Protein 3M1X (pdb70)

Solvent-accessible surface area: 6527 Å² total

Foldseek 3Di:
DDKDAFAFLFAAGPPDDDGQWIDDPFIWGDWGWQAGNVVRDHQDDDPLRGLLSRLVNVQRRQVSVVHGLLQWAEKEKEFQDPVCVVSSVVSVCVSSPPRDHHYHYDYDPADPPRTGMIMITDGGD

Sequence (125 aa):
SKLTVVASPLAPEEAVVGAYSQAIICNGVYCSGQIGLDRKTGDFAGKTIEEQSKQVMTNLLKYVLEEAGSSMDKVVVKTTCLLADIKKDFGVFNNGIYAEEAFGNHKPARACFAAAALPKGALVEVECIIATL

Secondary structure (DSSP, 8-state):
--EEEE--SSSPP--SS--SEEEE---EEEEEESEETTTTEES-SSHHHHHHHHHHHHHHHHHHTT--GGGEEEEEEEES-GGGHHHHHHHHHHHHTT---EEEEEE-S--GGG-SEEEEEEE--

Nearest PDB structures (foldseek):
  3mqw-assembly2_F  TM=9.996E-01  e=4.657E-27  Entamoeba histolytica
  3mqw-assembly1_B  TM=1.001E+00  e=2.055E-26  Entamoeba histolytica
  3m4s-assembly2_D  TM=1.003E+00  e=1.335E-25  Entamoeba histolytica HM-1:IMSS
  7kgc-assembly2_A  TM=9.684E-01  e=1.004E-17  Trichomonas vaginalis
  2dyy-assembly3_G  TM=9.664E-01  e=5.857E-16  Pyrococcus horikoshii

Organism: Entamoeba histolytica (strain ATCC 30459 / HM-1:IMSS / ABRM) (NCBI:txid294381)

InterPro domains:
  IPR006056 RidA family [TIGR00004] (5-126)
  IPR006175 YjgF/YER057c/UK114 family [PF01042] (12-126)
  IPR006175 YjgF/YER057c/UK114 family [PTHR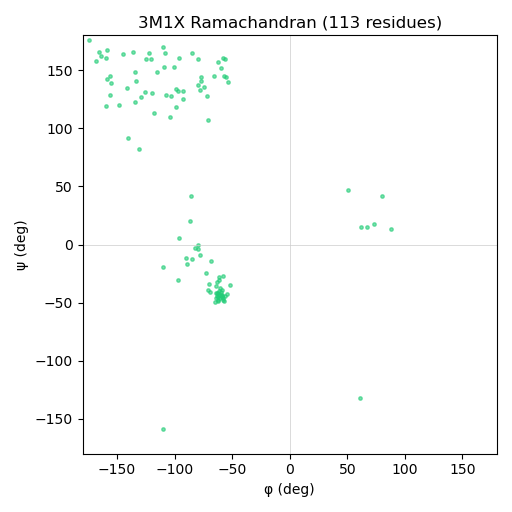11803] (6-126)
  IPR035959 RutC-like superfamily [G3DSA:3.30.1330.40] (2-126)
  IPR035959 RutC-like superfamily [SSF55298] (5-127)

Radius of gyration: 13.51 Å; Cα contacts (8 Å, |Δi|>4): 275; chains: 1; bounding box: 24×30×36 Å

Structure (mmCIF, N/CA/C/O backbone):
data_3M1X
#
_entry.id   3M1X
#
_cell.length_a   78.546
_cell.length_b   78.546
_cell.length_c   89.180
_cell.angle_alpha   90.00
_cell.angle_beta   90.00
_cell.angle_gamma   120.00
#
_symmetry.space_group_name_H-M   'H 3 2'
#
loop_
_entity.id
_entity.type
_entity.pdbx_description
1 polymer 'putative Endoribonuclease L-PSP'
2 non-polymer 'CITRATE ANION'
3 non-polymer 'CHLORIDE ION'
4 water water
#
loop_
_atom_site.group_PDB
_atom_site.id
_atom_site.type_symbol
_atom_site.label_atom_id
_atom_site.label_alt_id
_atom_site.label_comp_id
_atom_site.label_asym_id
_atom_site.label_entity_id
_atom_site.label_seq_id
_atom_site.pdbx_PDB_ins_code
_atom_site.Cartn_x
_atom_site.Cartn_y
_atom_site.Cartn_z
_atom_site.occupancy
_atom_site.B_iso_or_equiv
_atom_site.auth_seq_id
_atom_site.auth_comp_id
_atom_site.auth_asym_id
_atom_site.auth_atom_id
_atom_site.pdbx_PDB_model_num
ATOM 1 N N . SER A 1 23 ? 2.295 9.945 4.920 1.00 35.24 2 SER A N 1
ATOM 2 C CA . SER A 1 23 ? 1.955 9.577 6.338 1.00 31.95 2 SER A CA 1
ATOM 3 C C . SER A 1 23 ? 1.623 10.763 7.196 1.00 28.46 2 SER A C 1
ATOM 4 O O . SER A 1 23 ? 2.223 11.015 8.208 1.00 29.78 2 SER A O 1
ATOM 7 N N . LYS A 1 24 ? 0.645 11.497 6.742 1.00 23.74 3 LYS A N 1
ATOM 8 C CA . LYS A 1 24 ? 0.139 12.605 7.378 1.00 20.86 3 LYS A CA 1
ATOM 9 C C . LYS A 1 24 ? -0.523 12.140 8.690 1.00 15.38 3 LYS A C 1
ATOM 10 O O . LYS A 1 24 ? -1.149 11.069 8.769 1.00 17.33 3 LYS A O 1
ATOM 12 N N . LEU A 1 25 ? -0.411 12.975 9.674 1.00 11.79 4 LEU A N 1
ATOM 13 C CA . LEU A 1 25 ? -1.127 12.883 10.904 1.00 10.60 4 LEU A CA 1
ATOM 14 C C . LEU A 1 25 ? -2.287 13.793 10.880 1.00 11.06 4 LEU A C 1
ATOM 15 O O . LEU A 1 25 ? -2.140 14.951 10.468 1.00 15.71 4 LEU A O 1
ATOM 20 N N . THR A 1 26 ? -3.449 13.329 11.292 1.00 8.60 5 THR A N 1
ATOM 21 C CA . THR A 1 26 ? -4.624 14.202 11.418 1.00 8.95 5 THR A CA 1
ATOM 22 C C . THR A 1 26 ? -5.083 14.174 12.891 1.00 6.93 5 THR A C 1
ATOM 23 O O . THR A 1 26 ? -5.311 13.098 13.463 1.00 7.88 5 THR A O 1
ATOM 27 N N . VAL A 1 27 ? -5.274 15.335 13.435 1.00 6.75 6 VAL A N 1
ATOM 28 C CA . VAL A 1 27 ? -5.807 15.485 14.779 1.00 7.02 6 VAL A CA 1
ATOM 29 C C . VAL A 1 27 ? -7.290 15.285 14.772 1.00 7.49 6 VAL A C 1
ATOM 30 O O . VAL A 1 27 ? -8.017 15.896 13.944 1.00 8.40 6 VAL A O 1
ATOM 34 N N . VAL A 1 28 ? -7.818 14.498 15.691 1.00 6.02 7 VAL A N 1
ATOM 35 C CA . VAL A 1 28 ? -9.246 14.267 15.899 1.00 6.08 7 VAL A CA 1
ATOM 36 C C . VAL A 1 28 ? -9.648 15.082 17.106 1.00 6.33 7 VAL A C 1
ATOM 37 O O . VAL A 1 28 ? -9.060 14.959 18.172 1.00 6.80 7 VAL A O 1
ATOM 41 N N . ALA A 1 29 ? -10.708 15.916 16.957 1.00 6.99 8 ALA A N 1
ATOM 42 C CA . ALA A 1 29 ? -11.203 16.734 18.060 1.00 7.85 8 ALA A CA 1
ATOM 43 C C . ALA A 1 29 ? -12.731 16.721 17.968 1.00 8.64 8 ALA A C 1
ATOM 44 O O . ALA A 1 29 ? -13.337 17.569 17.294 1.00 13.01 8 ALA A O 1
ATOM 46 N N . SER A 1 30 ? -13.394 15.823 18.611 1.00 7.50 9 SER A N 1
ATOM 47 C CA . SER A 1 30 ? -14.830 15.831 18.711 1.00 7.51 9 SER A CA 1
ATOM 48 C C . SER A 1 30 ? -15.307 16.855 19.723 1.00 7.24 9 SER A C 1
ATOM 49 O O . SER A 1 30 ? -14.831 16.905 20.855 1.00 8.63 9 SER A O 1
ATOM 52 N N . PRO A 1 31 ? -16.410 17.563 19.414 1.00 7.62 10 PRO A N 1
ATOM 53 C CA . PRO A 1 31 ? -16.973 18.511 20.374 1.00 8.51 10 PRO A CA 1
ATOM 54 C C . PRO A 1 31 ? -17.788 17.817 21.407 1.00 8.08 10 PRO A C 1
ATOM 55 O O . PRO A 1 31 ? -18.301 18.449 22.352 1.00 9.19 10 PRO A O 1
ATOM 59 N N . LEU A 1 32 ? -17.967 16.507 21.288 1.00 7.02 11 LEU A N 1
ATOM 60 C CA . LEU A 1 32 ? -18.805 15.706 22.175 1.00 7.29 11 LEU A CA 1
ATOM 61 C C . LEU A 1 32 ? -17.999 15.018 23.281 1.00 6.38 11 LEU A C 1
ATOM 62 O O . LEU A 1 32 ? -18.498 14.743 24.354 1.00 8.27 11 L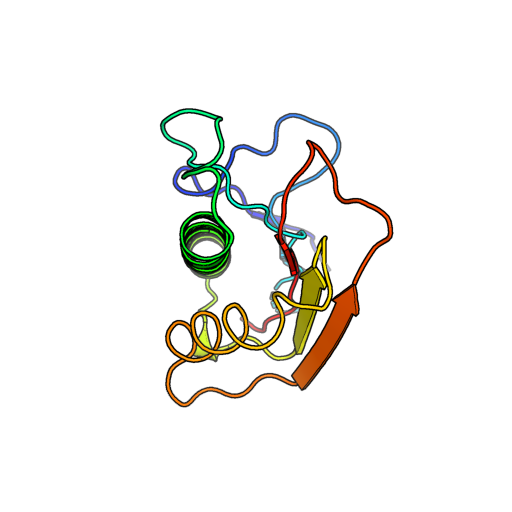EU A O 1
ATOM 67 N N . ALA A 1 33 ? -16.746 14.686 22.988 1.00 7.43 12 ALA A N 1
ATOM 68 C CA . ALA A 1 33 ? -15.809 14.026 23.892 1.00 7.01 12 ALA A CA 1
ATOM 69 C C . ALA A 1 33 ? -15.160 15.101 24.724 1.00 6.93 12 ALA A C 1
ATOM 70 O O . ALA A 1 33 ? -15.179 16.281 24.380 1.00 8.71 12 ALA A O 1
ATOM 72 N N . PRO A 1 34 ? -14.501 14.744 25.815 1.00 7.70 13 PRO A N 1
ATOM 73 C CA . PRO A 1 34 ? -13.808 15.715 26.647 1.00 8.89 13 PRO A CA 1
ATOM 74 C C . PRO A 1 34 ? -12.827 16.513 25.848 1.00 8.71 13 PRO A C 1
ATOM 75 O O . PRO A 1 34 ? -12.122 16.026 24.930 1.00 8.85 13 PRO A O 1
ATOM 79 N N . GLU A 1 35 ? -12.679 17.798 26.180 1.00 10.77 14 GLU A N 1
ATOM 80 C CA A GLU A 1 35 ? -11.803 18.645 25.335 0.50 11.44 14 GLU A CA 1
ATOM 81 C CA B GLU A 1 35 ? -11.801 18.694 25.509 0.50 10.16 14 GLU A CA 1
ATOM 82 C C . GLU A 1 35 ? -10.363 18.269 25.616 1.00 10.43 14 GLU A C 1
ATOM 83 O O . GLU A 1 35 ? -9.990 17.847 26.699 1.00 16.19 14 GLU A O 1
ATOM 94 N N . ALA A 1 36 ? -9.572 18.420 24.604 1.00 10.67 15 ALA A N 1
ATOM 95 C CA . ALA A 1 36 ? -8.132 18.116 24.726 1.00 12.24 15 ALA A CA 1
ATOM 96 C C . ALA A 1 36 ? -7.487 19.438 24.798 1.00 15.72 15 ALA A C 1
ATOM 97 O O . ALA A 1 36 ? -7.268 20.083 23.756 1.00 20.99 15 ALA A O 1
ATOM 99 N N A VAL A 1 37 ? -7.185 20.098 25.872 0.50 17.40 16 VAL A N 1
ATOM 100 N N B VAL A 1 37 ? -7.336 19.727 26.113 0.50 17.55 16 VAL A N 1
ATOM 101 C CA A VAL A 1 37 ? -6.668 21.541 25.731 0.50 17.09 16 VAL A CA 1
ATOM 102 C CA B VAL A 1 37 ? -6.718 20.965 26.679 0.50 18.16 16 VAL A CA 1
ATOM 103 C C A VAL A 1 37 ? -5.187 21.685 26.149 0.50 15.29 16 VAL A C 1
ATOM 104 C C B VAL A 1 37 ? -5.437 20.563 27.294 0.50 18.17 16 VAL A C 1
ATOM 105 O O A VAL A 1 37 ? -4.602 22.808 26.128 0.50 17.20 16 VAL A O 1
ATOM 106 O O B VAL A 1 37 ? -5.322 19.933 28.360 0.50 23.16 16 VAL A O 1
ATOM 113 N N . GLY A 1 38 ? -4.521 20.582 26.434 1.00 16.31 17 GLY A N 1
ATOM 114 C CA . GLY A 1 38 ? -3.233 20.461 26.976 1.00 15.63 17 GLY A CA 1
ATOM 115 C C . GLY A 1 38 ? -2.371 19.728 25.924 1.00 11.97 17 GLY A C 1
ATOM 116 O O . GLY A 1 38 ? -2.382 20.082 24.757 1.00 15.42 17 GLY A O 1
ATOM 117 N N . ALA A 1 39 ? -1.461 18.884 26.365 1.00 11.38 18 ALA A N 1
ATOM 118 C CA . ALA A 1 39 ? -0.365 18.403 25.564 1.00 9.76 18 ALA A CA 1
ATOM 119 C C . ALA A 1 39 ? -0.708 17.172 24.716 1.00 9.09 18 ALA A C 1
ATOM 120 O O . ALA A 1 39 ? 0.169 16.482 24.320 1.00 11.04 18 ALA A O 1
ATOM 122 N N . TYR A 1 40 ? -1.958 16.925 24.466 1.00 9.72 19 TYR A N 1
ATOM 123 C CA . TYR A 1 40 ? -2.391 15.723 23.757 1.00 8.17 19 TYR A CA 1
ATOM 124 C C . TYR A 1 40 ? -3.577 16.042 22.896 1.00 7.33 19 TYR A C 1
ATOM 125 O O . TYR A 1 40 ? -4.247 17.063 23.029 1.00 8.58 19 TYR A O 1
ATOM 134 N N . SER A 1 41 ? -3.859 15.136 21.958 1.00 5.85 20 SER A N 1
ATOM 135 C CA . SER A 1 41 ? -5.042 15.118 21.154 1.00 5.74 20 SER A CA 1
ATOM 136 C C . SER A 1 41 ? -5.954 13.985 21.523 1.00 5.96 20 SER A C 1
ATOM 137 O O . SER A 1 41 ? -5.457 12.962 21.995 1.00 7.12 20 SER A O 1
ATOM 140 N N . GLN A 1 42 ? -7.247 14.114 21.304 1.00 5.79 21 GLN A N 1
ATOM 141 C CA . GLN A 1 42 ? -8.162 12.994 21.576 1.00 5.50 21 GLN A CA 1
ATOM 142 C C . GLN A 1 42 ? -7.744 11.747 20.851 1.00 5.16 21 GLN A C 1
ATOM 143 O O . GLN A 1 42 ? -7.835 10.638 21.379 1.00 5.84 21 GLN A O 1
ATOM 149 N N . ALA A 1 43 ? -7.359 11.893 19.603 1.00 4.95 22 ALA A N 1
ATOM 150 C CA . ALA A 1 43 ? -6.851 10.805 18.766 1.00 4.95 22 ALA A CA 1
ATOM 151 C C . ALA A 1 43 ? -6.055 11.372 17.624 1.00 4.73 22 ALA A C 1
ATOM 152 O O . ALA A 1 43 ? -6.191 12.573 17.303 1.00 5.58 22 ALA A O 1
ATOM 154 N N . ILE A 1 44 ? -5.220 10.545 17.026 1.00 4.75 23 ILE A N 1
ATOM 155 C CA . ILE A 1 44 ? -4.465 10.859 15.855 1.00 4.88 23 ILE A CA 1
ATOM 156 C C . ILE A 1 44 ? -4.751 9.802 14.817 1.00 5.28 23 ILE A C 1
ATOM 157 O O . ILE A 1 44 ? -4.692 8.606 15.108 1.00 5.86 23 ILE A O 1
ATOM 162 N N . ILE A 1 45 ? -5.058 10.224 13.586 1.00 5.94 24 ILE A N 1
ATOM 163 C CA . ILE A 1 45 ? -5.178 9.335 12.426 1.00 6.23 24 ILE A CA 1
ATOM 164 C C . ILE A 1 45 ? -3.830 9.293 11.720 1.00 6.25 24 ILE A C 1
ATOM 165 O O . ILE A 1 45 ? -3.259 10.330 11.405 1.00 6.99 24 ILE A O 1
ATOM 170 N N . CYS A 1 46 ? -3.379 8.082 11.411 1.00 6.42 25 CYS A N 1
ATOM 171 C CA . CYS A 1 46 ? -2.143 7.914 10.643 1.00 7.48 25 CYS A CA 1
ATOM 172 C C . CYS A 1 46 ? -2.152 6.592 9.943 1.00 6.72 25 CYS A C 1
ATOM 173 O O . CYS A 1 46 ? -2.428 5.569 10.546 1.00 7.48 25 CYS A O 1
ATOM 176 N N . ASN A 1 47 ? -1.889 6.613 8.625 1.00 8.21 26 ASN A N 1
ATOM 177 C CA . ASN A 1 47 ? -1.751 5.425 7.819 1.00 9.08 26 ASN A CA 1
ATOM 178 C C . ASN A 1 47 ? -2.910 4.460 7.992 1.00 9.37 26 ASN A C 1
ATOM 179 O O . ASN A 1 47 ? -2.749 3.262 8.191 1.00 11.96 26 ASN A O 1
ATOM 184 N N . GLY A 1 48 ? -4.114 5.003 7.929 1.00 9.34 27 GLY A N 1
ATOM 185 C CA . GLY A 1 48 ? -5.304 4.199 7.966 1.00 9.80 27 GLY A CA 1
ATOM 186 C C . GLY A 1 48 ? -5.757 3.734 9.293 1.00 7.85 27 GLY A C 1
ATOM 187 O O . GLY A 1 48 ? -6.685 2.927 9.383 1.00 9.18 27 GLY A O 1
ATOM 197 N N . VAL A 1 50 ? -6.421 4.721 13.625 1.00 5.69 29 VAL A N 1
ATOM 198 C CA . VAL A 1 50 ? -6.810 5.790 14.586 1.00 5.55 29 VAL A CA 1
ATOM 199 C C . VAL A 1 50 ? -6.274 5.366 15.948 1.00 5.33 29 VAL A C 1
ATOM 200 O O . VAL A 1 50 ? -6.646 4.310 16.465 1.00 5.68 29 VAL A O 1
ATOM 204 N N . TYR A 1 51 ? -5.411 6.186 16.502 1.00 4.55 30 TYR A N 1
ATOM 205 C CA . TYR A 1 51 ? -4.814 5.960 17.803 1.00 4.60 30 TYR A CA 1
ATOM 206 C C . TYR A 1 51 ? -5.490 6.865 18.782 1.00 4.82 30 TYR A C 1
ATOM 207 O O . TYR A 1 51 ? -5.367 8.092 18.727 1.00 5.23 30 TYR A O 1
ATOM 216 N N . CYS A 1 52 ? -6.285 6.304 19.677 1.00 5.12 31 CYS A N 1
ATOM 217 C CA . CYS A 1 52 ? -7.091 7.042 20.642 1.00 5.68 31 CYS A CA 1
ATOM 218 C C . CYS A 1 52 ? -6.442 7.162 21.989 1.00 5.28 31 CYS A C 1
ATOM 219 O O . CYS A 1 52 ? -5.919 6.149 22.529 1.00 6.78 31 CYS A O 1
ATOM 222 N N . SER A 1 53 ? -6.422 8.359 22.529 1.00 4.74 32 SER A N 1
ATOM 223 C CA . SER A 1 53 ? -6.007 8.621 23.902 1.00 4.95 32 SER A CA 1
ATOM 224 C C . SER A 1 53 ? -6.835 7.790 24.874 1.00 5.11 32 SER A C 1
ATOM 225 O O . SER A 1 53 ? -7.947 7.367 24.609 1.00 5.92 32 SER A O 1
ATOM 228 N N . GLY A 1 54 ? -6.283 7.622 26.089 1.00 5.52 33 GLY A N 1
ATOM 229 C CA . GLY A 1 54 ? -6.986 6.981 27.172 1.00 5.92 33 GLY A CA 1
ATOM 230 C C . GLY A 1 54 ? -8.082 7.870 27.670 1.00 6.63 33 GLY A C 1
ATOM 231 O O . GLY A 1 54 ? -7.819 8.831 28.418 1.00 8.80 33 GLY A O 1
ATOM 232 N N . GLN A 1 55 ? -9.302 7.554 27.380 1.00 6.37 34 GLN A N 1
ATOM 233 C CA . GLN A 1 55 ? -10.477 8.309 27.859 1.00 6.81 34 GLN A CA 1
ATOM 234 C C . GLN A 1 55 ? -10.706 8.009 29.323 1.00 7.14 34 GLN A C 1
ATOM 235 O O . GLN A 1 55 ? -10.669 6.879 29.748 1.00 7.60 34 GLN A O 1
ATOM 241 N N . ILE A 1 56 ? -10.971 9.107 30.058 1.00 7.52 35 ILE A N 1
ATOM 242 C CA . ILE A 1 56 ? -11.517 9.015 31.402 1.00 8.23 35 ILE A CA 1
ATOM 243 C C . ILE A 1 56 ? -12.937 9.521 31.369 1.00 7.73 35 ILE A C 1
ATOM 244 O O . ILE A 1 56 ? -13.398 10.064 30.381 1.00 8.52 35 ILE A O 1
ATOM 249 N N . GLY A 1 57 ? -13.660 9.317 32.454 1.00 8.32 36 GLY A N 1
ATOM 250 C CA . GLY A 1 57 ? -15.119 9.472 32.438 1.00 8.90 36 GLY A CA 1
ATOM 251 C C . GLY A 1 57 ? -15.628 10.852 32.665 1.00 8.91 36 GLY A C 1
ATOM 252 O O . GLY A 1 57 ? -16.610 11.016 33.407 1.00 9.98 36 GLY A O 1
ATOM 253 N N . LEU A 1 58 ? -14.986 11.829 32.056 1.00 8.84 37 LEU A N 1
ATOM 254 C CA . LEU A 1 58 ? -15.427 13.223 32.038 1.00 8.95 37 LEU A CA 1
ATOM 255 C C . LEU A 1 58 ? -16.554 13.382 31.055 1.00 9.09 37 LEU A C 1
ATOM 256 O O . LEU A 1 58 ? -16.578 12.795 29.996 1.00 8.72 37 LEU A O 1
ATOM 261 N N . ASP A 1 59 ? -17.513 14.258 31.415 1.00 10.20 38 ASP A N 1
ATOM 262 C CA . ASP A 1 59 ? -18.583 14.700 30.552 1.00 9.50 38 ASP A CA 1
ATOM 263 C C . ASP A 1 59 ? -18.167 16.020 30.005 1.00 10.33 38 ASP A C 1
ATOM 264 O O . ASP A 1 59 ? -18.026 17.033 30.745 1.00 11.11 38 ASP A O 1
ATOM 269 N N . ARG A 1 60 ? -18.011 16.144 28.706 1.00 9.55 39 ARG A N 1
ATOM 270 C CA . ARG A 1 60 ? -17.658 17.413 28.040 1.00 9.96 39 ARG A CA 1
ATOM 271 C C . ARG A 1 60 ? -18.581 18.543 28.460 1.00 11.45 39 ARG A C 1
ATOM 272 O O . ARG A 1 60 ? -18.123 19.703 28.562 1.00 12.52 39 ARG A O 1
ATOM 280 N N . LYS A 1 61 ? -19.847 18.258 28.699 1.00 11.58 40 LYS A N 1
ATOM 281 C CA . LYS A 1 61 ? -20.755 19.374 29.075 1.00 12.85 40 LYS A CA 1
ATOM 282 C C . LYS A 1 61 ? -20.369 20.037 30.366 1.00 13.81 40 LYS A C 1
ATOM 283 O O . LYS A 1 61 ? -20.659 21.239 30.523 1.00 17.01 40 LYS A O 1
ATOM 289 N N . THR A 1 62 ? -19.792 19.313 31.332 1.00 13.78 41 THR A N 1
ATOM 290 C CA . THR A 1 62 ? -19.472 19.841 32.665 1.00 14.30 41 THR A CA 1
ATOM 291 C C . THR A 1 62 ? -18.006 20.008 32.936 1.00 15.02 41 THR A C 1
ATOM 292 O O . THR A 1 62 ? -17.618 20.724 33.871 1.00 16.85 41 THR A O 1
ATOM 296 N N . GLY A 1 63 ? -17.170 19.325 32.163 1.00 14.43 42 GLY A N 1
ATOM 297 C CA . GLY A 1 63 ? -15.783 19.157 32.516 1.00 13.56 42 GLY A CA 1
ATOM 298 C C . GLY A 1 63 ? -15.475 18.414 33.793 1.00 14.50 42 GLY A C 1
ATOM 299 O O . GLY A 1 63 ? -14.268 18.349 34.185 1.00 16.30 42 GLY A O 1
ATOM 300 N N . ASP A 1 64 ? -16.482 17.714 34.302 1.00 14.25 43 ASP A N 1
ATOM 301 C CA . ASP A 1 64 ? -16.364 16.959 35.533 1.00 14.72 43 ASP A CA 1
ATOM 302 C C . ASP A 1 64 ? -16.702 15.473 35.243 1.00 12.00 43 ASP A C 1
ATOM 303 O O . ASP A 1 64 ? -17.267 15.157 34.193 1.00 12.20 43 ASP A O 1
ATOM 308 N N . PHE A 1 65 ? -16.359 14.597 36.151 1.00 12.87 44 PHE A N 1
ATOM 309 C CA . PHE A 1 65 ? -16.747 13.216 36.018 1.00 12.03 44 PHE A CA 1
ATOM 310 C C . PHE A 1 65 ? -18.231 13.070 35.894 1.00 12.00 44 PH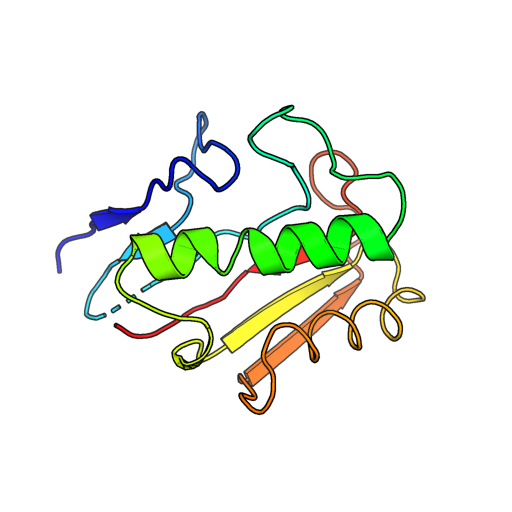E A C 1
ATOM 311 O O . PHE A 1 65 ? -18.985 13.777 36.599 1.00 14.09 44 PHE A O 1
ATOM 319 N N . ALA A 1 66 ? -18.697 12.119 35.112 1.00 12.34 45 ALA A N 1
ATOM 320 C CA . ALA A 1 66 ? -20.141 11.848 34.967 1.00 12.12 45 ALA A CA 1
ATOM 321 C C . ALA A 1 66 ? -20.766 11.429 36.301 1.00 13.90 45 ALA A C 1
ATOM 322 O O . ALA A 1 66 ? -21.926 11.723 36.543 1.00 17.09 45 ALA A O 1
ATOM 324 N N . GLY A 1 67 ? -19.979 10.833 37.159 1.00 13.25 46 GLY A N 1
ATOM 325 C CA . GLY A 1 67 ? -20.388 10.457 38.521 1.00 13.05 46 GLY A CA 1
ATOM 326 C C . GLY A 1 67 ? -19.189 9.928 39.250 1.00 13.60 46 GLY A C 1
ATOM 327 O O . GLY A 1 67 ? -18.109 9.767 38.682 1.00 14.46 46 GLY A O 1
ATOM 328 N N . LYS A 1 68 ? -19.382 9.618 40.522 1.00 14.78 47 LYS A N 1
ATOM 329 C CA . LYS A 1 68 ? -18.375 9.063 41.393 1.00 14.35 47 LYS A CA 1
ATOM 330 C C . LYS A 1 68 ? -18.216 7.605 41.338 1.00 13.57 47 LYS A C 1
ATOM 331 O O . LYS A 1 68 ? -17.188 7.130 41.832 1.00 16.26 47 LYS A O 1
ATOM 333 N N . THR A 1 69 ? -19.134 6.864 40.715 1.00 13.96 48 THR A N 1
ATOM 334 C CA . THR A 1 69 ? -19.076 5.465 40.738 1.00 13.06 48 THR A CA 1
ATOM 335 C C . THR A 1 69 ? -18.390 4.897 39.501 1.00 13.45 48 THR A C 1
ATOM 336 O O . THR A 1 69 ? -18.323 5.488 38.416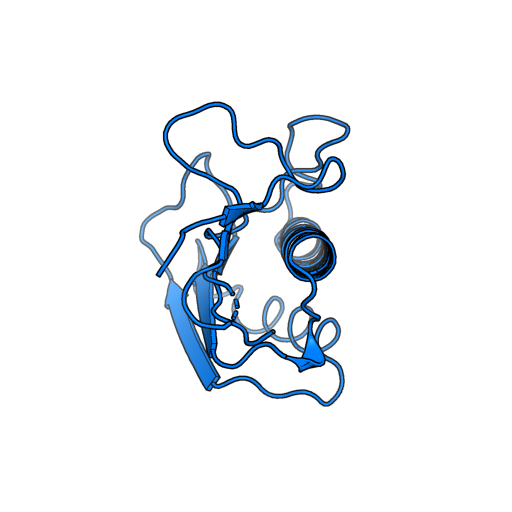 1.00 11.68 48 THR A O 1
ATOM 340 N N . ILE A 1 70 ? -17.961 3.648 39.669 1.00 12.04 49 ILE A N 1
ATOM 341 C CA . ILE A 1 70 ? -17.369 2.912 38.550 1.00 11.60 49 ILE A CA 1
ATOM 342 C C . ILE A 1 70 ? -18.347 2.758 37.410 1.00 10.51 49 ILE A C 1
ATOM 343 O O . ILE A 1 70 ? -17.989 2.829 36.231 1.00 10.70 49 ILE A O 1
ATOM 348 N N . GLU A 1 71 ? -19.622 2.539 37.734 1.00 11.19 50 GLU A N 1
ATOM 349 C CA . GLU A 1 71 ? -20.617 2.319 36.693 1.00 11.60 50 GLU A CA 1
ATOM 350 C C . GLU A 1 71 ? -20.745 3.605 35.855 1.00 11.38 50 GLU A C 1
ATOM 351 O O . GLU A 1 71 ? -20.773 3.595 34.618 1.00 11.24 50 GLU A O 1
ATOM 357 N N . GLU A 1 72 ? -20.900 4.750 36.542 1.00 11.18 51 GLU A N 1
ATOM 358 C CA . GLU A 1 72 ? -21.064 6.015 35.886 1.00 11.99 51 GLU A CA 1
ATOM 359 C C . GLU A 1 72 ? -19.870 6.419 35.042 1.00 10.14 51 GLU A C 1
ATOM 360 O O . GLU A 1 72 ? -20.033 6.835 33.870 1.00 10.03 51 GLU A O 1
ATOM 366 N N . GLN A 1 73 ? -18.687 6.255 35.592 1.00 10.10 52 GLN A N 1
ATOM 367 C CA . GLN A 1 73 ? -17.523 6.596 34.837 1.00 9.50 52 GLN A CA 1
ATOM 368 C C . GLN A 1 73 ? -17.264 5.635 33.699 1.00 8.75 52 GLN A C 1
ATOM 369 O O . GLN A 1 73 ? -16.820 6.083 32.637 1.00 8.44 52 GLN A O 1
ATOM 375 N N . SER A 1 74 ? -17.480 4.348 33.885 1.00 8.68 53 SER A N 1
ATOM 376 C CA . SER A 1 74 ? -17.275 3.383 32.807 1.00 8.51 53 SER A CA 1
ATOM 377 C C . SER A 1 74 ? -18.162 3.635 31.638 1.00 8.19 53 SER A C 1
ATOM 378 O O . SER A 1 74 ? -17.748 3.595 30.454 1.00 7.88 53 SER A O 1
ATOM 381 N N . LYS A 1 75 ? -19.458 3.941 31.886 1.00 8.37 54 LYS A N 1
ATOM 382 C CA . LYS A 1 75 ? -20.350 4.241 30.805 1.00 8.41 54 LYS A CA 1
ATOM 383 C C . LYS A 1 75 ? -19.905 5.463 30.073 1.00 7.42 54 LYS A C 1
ATOM 384 O O . LYS A 1 75 ? -19.927 5.507 28.841 1.00 8.24 54 LYS A O 1
ATOM 390 N N . GLN A 1 76 ? -19.475 6.487 30.769 1.00 8.24 55 GLN A N 1
ATOM 391 C CA . GLN A 1 76 ? -19.013 7.713 30.164 1.00 8.17 55 GLN A CA 1
ATOM 392 C C . GLN A 1 76 ? -17.761 7.494 29.323 1.00 7.51 55 GLN A C 1
ATOM 393 O O . GLN A 1 76 ? -17.612 8.055 28.242 1.00 7.27 55 GLN A O 1
ATOM 399 N N . VAL A 1 77 ? -16.827 6.695 29.830 1.00 7.34 56 VAL A N 1
ATOM 400 C CA . VAL A 1 77 ? -15.626 6.387 29.090 1.00 6.69 56 VAL A CA 1
ATOM 401 C C . VAL A 1 77 ? -15.971 5.738 27.749 1.00 6.36 56 VAL A C 1
ATOM 402 O O . VAL A 1 77 ? -15.441 6.107 26.701 1.00 6.37 56 VAL A O 1
ATOM 406 N N . MET A 1 78 ? -16.889 4.750 27.773 1.00 6.96 57 MET A N 1
ATOM 407 C CA . MET A 1 78 ? -17.189 4.076 26.501 1.00 6.94 57 MET A CA 1
ATOM 408 C C . MET A 1 78 ? -17.933 4.953 25.540 1.00 6.88 57 MET A C 1
ATOM 409 O O . MET A 1 78 ? -17.709 4.892 24.334 1.00 6.49 57 MET A O 1
ATOM 414 N N . THR A 1 79 ? -18.789 5.829 26.049 1.00 6.79 58 THR A N 1
ATOM 415 C CA . THR A 1 79 ? -19.455 6.825 25.230 1.00 7.63 58 THR A CA 1
ATOM 416 C C . THR A 1 79 ? -18.446 7.799 24.617 1.00 6.48 58 THR A C 1
ATOM 417 O O . THR A 1 79 ? -18.515 8.132 23.453 1.00 6.09 58 THR A O 1
ATOM 421 N N . ASN A 1 80 ? -17.493 8.259 25.425 1.00 6.41 59 ASN A N 1
ATOM 422 C CA . ASN A 1 80 ? -16.472 9.137 24.941 1.00 6.55 59 ASN A CA 1
ATOM 423 C C . ASN A 1 80 ? -15.649 8.538 23.815 1.00 6.37 59 ASN A C 1
ATOM 424 O O . ASN A 1 80 ? -15.326 9.182 22.837 1.00 5.92 59 ASN A O 1
ATOM 429 N N . LEU A 1 81 ? -15.237 7.253 23.999 1.00 6.10 60 LEU A N 1
ATOM 430 C CA A LEU A 1 81 ? -14.530 6.577 22.945 0.70 5.51 60 LEU A CA 1
ATOM 431 C CA B LEU A 1 81 ? -14.508 6.539 22.980 0.30 5.61 60 LEU A CA 1
ATOM 432 C C . LEU A 1 81 ? -15.291 6.534 21.660 1.00 5.65 60 LEU A C 1
ATOM 433 O O . LEU A 1 81 ? -14.757 6.768 20.577 1.00 6.03 60 LEU A O 1
ATOM 442 N N . LYS A 1 82 ? -16.598 6.210 21.741 1.00 5.84 61 LYS A N 1
ATOM 443 C CA . LYS A 1 82 ? -17.417 6.197 20.552 1.00 5.96 61 LYS A CA 1
ATOM 444 C C . LYS A 1 82 ? -17.419 7.558 19.875 1.00 5.60 61 LYS A C 1
ATOM 445 O O . LYS A 1 82 ? -17.322 7.626 18.652 1.00 6.39 61 LYS A O 1
ATOM 451 N N . TYR A 1 83 ? -17.547 8.644 20.635 1.00 6.08 62 TYR A N 1
ATOM 452 C CA . TYR A 1 83 ? -17.532 9.966 20.031 1.00 6.27 62 TYR A CA 1
ATOM 453 C C . TYR A 1 83 ? -16.226 10.207 19.278 1.00 5.29 62 TYR A C 1
ATOM 454 O O . TYR A 1 83 ? -16.213 10.723 18.157 1.00 6.12 62 TYR A O 1
ATOM 463 N N . VAL A 1 84 ? -15.091 9.842 19.880 1.00 5.46 63 VAL A N 1
ATOM 464 C CA . VAL A 1 84 ? -13.804 10.086 19.262 1.00 4.98 63 VAL A CA 1
ATOM 465 C C . VAL A 1 84 ? -13.666 9.287 17.968 1.00 5.24 63 VAL A C 1
ATOM 466 O O . VAL A 1 84 ? -13.211 9.744 16.934 1.00 5.28 63 VAL A O 1
ATOM 470 N N . LEU A 1 85 ? -14.050 7.986 18.035 1.00 5.09 64 LEU A N 1
ATOM 471 C CA . LEU A 1 85 ? -13.977 7.101 16.883 1.00 5.46 64 LEU A CA 1
ATOM 472 C C . LEU A 1 85 ? -14.822 7.617 15.784 1.00 5.55 64 LEU A C 1
ATOM 473 O O . LEU A 1 85 ? -14.424 7.628 14.601 1.00 6.46 64 LEU A O 1
ATOM 478 N N . GLU A 1 86 ? -16.069 8.045 16.079 1.00 5.63 65 GLU A N 1
ATOM 479 C CA . GLU A 1 86 ? -16.915 8.593 15.036 1.00 7.25 65 GLU A CA 1
ATOM 480 C C . GLU A 1 86 ? -16.305 9.803 14.387 1.00 5.30 65 GLU A C 1
ATOM 481 O O . GLU A 1 86 ? -16.365 9.942 13.161 1.00 6.74 65 GLU A O 1
ATOM 487 N N . GLU A 1 87 ? -15.736 10.699 15.184 1.00 5.91 66 GLU A N 1
ATOM 488 C CA . GLU A 1 87 ? -15.132 11.921 14.636 1.00 5.59 66 GLU A CA 1
ATOM 489 C C . GLU A 1 87 ? -14.011 11.634 13.720 1.00 5.92 66 GLU A C 1
ATOM 490 O O . GLU A 1 87 ? -13.746 12.366 12.778 1.00 6.70 66 GLU A O 1
ATOM 496 N N . ALA A 1 88 ? -13.292 10.524 13.963 1.00 5.69 67 ALA A N 1
ATOM 497 C CA . ALA A 1 88 ? -12.165 10.120 13.175 1.00 6.63 67 ALA A CA 1
ATOM 498 C C . ALA A 1 88 ? -12.563 9.459 11.859 1.00 7.79 67 ALA A C 1
ATOM 499 O O . ALA A 1 88 ? -11.686 9.132 11.062 1.00 9.84 67 ALA A O 1
ATOM 501 N N . GLY A 1 89 ? -13.84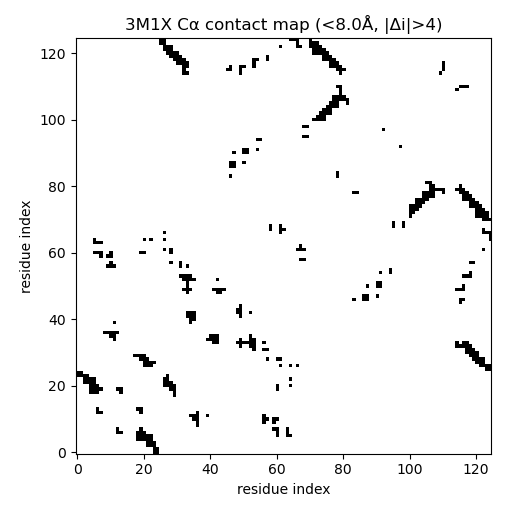1 9.161 11.674 1.00 7.12 68 GLY A N 1
ATOM 502 C CA . GLY A 1 89 ? -14.232 8.329 10.518 1.00 8.32 68 GLY A CA 1
ATOM 503 C C . GLY A 1 89 ? -14.189 6.855 10.776 1.00 7.78 68 GLY A C 1
ATOM 504 O O . GLY A 1 89 ? -14.265 6.092 9.829 1.00 10.60 68 GLY A O 1
ATOM 505 N N . SER A 1 90 ? -14.089 6.472 12.031 1.00 6.57 69 SER A N 1
ATOM 506 C CA . SER A 1 90 ? -14.079 5.081 12.472 1.00 6.50 69 SER A CA 1
ATOM 507 C C . SER A 1 90 ? -15.360 4.720 13.213 1.00 7.28 69 SER A C 1
ATOM 508 O O . SER A 1 90 ? -16.382 5.436 13.065 1.00 7.92 69 SER A O 1
ATOM 511 N N . SER A 1 91 ? -15.355 3.688 14.018 1.00 6.95 70 SER A N 1
ATOM 512 C CA . SER A 1 91 ? -16.525 3.203 14.707 1.00 7.39 70 SER A CA 1
ATOM 513 C C . SER A 1 91 ? -16.071 2.240 15.800 1.00 6.63 70 SER A C 1
ATOM 514 O O . SER A 1 91 ? -14.960 1.736 15.760 1.00 6.60 70 SER A O 1
ATOM 517 N N . MET A 1 92 ? -16.968 1.926 16.717 1.00 6.99 71 MET A N 1
ATOM 518 C CA . MET A 1 92 ? -16.703 0.911 17.691 1.00 6.92 71 MET A CA 1
ATOM 519 C C . MET A 1 92 ? -16.396 -0.446 17.047 1.00 6.97 71 MET A C 1
ATOM 520 O O . MET A 1 92 ? -15.519 -1.180 17.483 1.00 6.70 71 MET A O 1
ATOM 525 N N . ASP A 1 93 ? -17.104 -0.783 15.973 1.00 7.12 72 ASP A N 1
ATOM 526 C CA . ASP A 1 93 ? -16.873 -2.055 15.285 1.00 7.91 72 ASP A CA 1
ATOM 527 C C . ASP A 1 93 ? -15.554 -2.142 14.583 1.00 7.62 72 ASP A C 1
ATOM 528 O O . ASP A 1 93 ? -15.113 -3.245 14.251 1.00 8.94 72 ASP A O 1
ATOM 533 N N . LYS A 1 94 ? -14.876 -1.018 14.401 1.00 6.82 73 LYS A N 1
ATOM 534 C CA . LYS A 1 94 ? -13.555 -0.963 13.787 1.00 7.54 73 LYS A CA 1
ATOM 535 C C . LYS A 1 94 ? -12.420 -0.938 14.785 1.00 5.76 73 LYS A C 1
ATOM 536 O O . LYS A 1 94 ? -11.258 -0.796 14.411 1.00 6.67 73 LYS A O 1
ATOM 542 N N . VAL A 1 95 ? -12.701 -1.073 16.086 1.00 5.78 74 VAL A N 1
ATOM 543 C CA . VAL A 1 95 ? -11.690 -1.115 17.108 1.00 5.19 74 VAL A CA 1
ATOM 544 C C . VAL A 1 95 ? -10.952 -2.444 17.027 1.00 4.92 74 VAL A C 1
ATOM 545 O O . VAL A 1 95 ? -11.578 -3.509 17.089 1.00 6.35 74 VAL A O 1
ATOM 549 N N . VAL A 1 96 ? -9.632 -2.399 16.956 1.00 4.83 75 VAL A N 1
ATOM 550 C CA A VAL A 1 96 ? -8.840 -3.665 16.892 0.50 4.65 75 VAL A CA 1
ATOM 551 C CA B VAL A 1 96 ? -8.799 -3.552 16.841 0.50 5.35 75 VAL A CA 1
ATOM 552 C C . VAL A 1 96 ? -8.325 -4.046 18.235 1.00 5.37 75 VAL A C 1
ATOM 553 O O . VAL A 1 96 ? -8.199 -5.275 18.485 1.00 6.54 75 VAL A O 1
ATOM 560 N N . LYS A 1 97 ? -8.021 -3.120 19.121 1.00 4.79 76 LYS A N 1
ATOM 561 C CA . LYS A 1 97 ? -7.360 -3.412 20.381 1.00 5.30 76 LYS A CA 1
ATOM 562 C C . LYS A 1 97 ? -7.712 -2.319 21.348 1.00 5.02 76 LYS A C 1
ATOM 563 O O . LYS A 1 97 ? -7.667 -1.143 21.003 1.00 5.71 76 LYS A O 1
ATOM 569 N N . THR A 1 98 ? -7.976 -2.670 22.606 1.00 4.82 77 THR A N 1
ATOM 570 C CA . THR A 1 98 ? -8.121 -1.736 23.706 1.00 4.81 77 THR A CA 1
ATOM 571 C C . THR A 1 98 ? -7.168 -2.078 24.838 1.00 4.92 77 THR A C 1
ATOM 572 O O . THR A 1 98 ? -6.693 -3.201 24.934 1.00 5.26 77 THR A O 1
ATOM 576 N N . THR A 1 99 ? -6.928 -1.089 25.664 1.00 5.04 78 THR A N 1
ATOM 577 C CA . THR A 1 99 ? -6.259 -1.282 26.911 1.00 5.75 78 THR A CA 1
ATOM 578 C C . THR A 1 99 ? -7.137 -0.620 27.964 1.00 5.43 78 THR A C 1
ATOM 579 O O . THR A 1 99 ? -7.495 0.568 27.834 1.00 6.28 78 THR A O 1
ATOM 583 N N . CYS A 1 100 ? -7.474 -1.367 29.006 1.00 6.09 79 CYS A N 1
ATOM 584 C CA . CYS A 1 100 ? -8.453 -0.987 30.031 1.00 6.87 79 CYS A CA 1
ATOM 585 C C . CYS A 1 100 ? -7.772 -0.910 31.382 1.00 6.75 79 CYS A C 1
ATOM 586 O O . CYS A 1 100 ? -7.287 -1.925 31.878 1.00 7.78 79 CYS A O 1
ATOM 589 N N . LEU A 1 101 ? -7.698 0.318 31.907 1.00 7.26 80 LEU A N 1
ATOM 590 C CA . LEU A 1 101 ? -6.991 0.619 33.145 1.00 7.40 80 LEU A CA 1
ATOM 591 C C . LEU A 1 101 ? -7.968 0.903 34.224 1.00 7.23 80 LEU A C 1
ATOM 592 O O . LEU A 1 101 ? -8.882 1.746 34.049 1.00 8.57 80 LEU A O 1
ATOM 597 N N . LEU A 1 102 ? -7.836 0.255 35.353 1.00 8.19 81 LEU A N 1
ATOM 598 C CA . LEU A 1 102 ? -8.730 0.464 36.523 1.00 8.92 81 LEU A CA 1
ATOM 599 C C . LEU A 1 102 ? -7.970 1.027 37.672 1.00 9.70 81 LEU A C 1
ATOM 600 O O . LEU A 1 102 ? -6.834 0.646 37.908 1.00 10.78 81 LEU A O 1
ATOM 605 N N . ALA A 1 103 ? -8.636 1.825 38.462 1.00 11.00 82 ALA A N 1
ATOM 606 C CA . ALA A 1 103 ? -8.075 2.281 39.741 1.00 12.60 82 ALA A CA 1
ATOM 607 C C . ALA A 1 103 ? -8.079 1.149 40.738 1.00 11.88 82 ALA A C 1
ATOM 608 O O . ALA A 1 103 ? -7.269 1.150 41.679 1.00 15.45 82 ALA A O 1
ATOM 610 N N . ASP A 1 104 ? -8.947 0.167 40.586 1.00 11.80 83 ASP A N 1
ATOM 611 C CA . ASP A 1 104 ? -9.151 -0.871 41.572 1.00 13.91 83 ASP A CA 1
ATOM 612 C C . ASP A 1 104 ? -9.542 -2.156 40.881 1.00 11.42 83 ASP A C 1
ATOM 613 O O . ASP A 1 104 ? -10.556 -2.212 40.148 1.00 11.84 83 ASP A O 1
ATOM 618 N N . ILE A 1 105 ? -8.767 -3.190 41.049 1.00 11.75 84 ILE A N 1
ATOM 619 C CA . ILE A 1 105 ? -9.006 -4.452 40.389 1.00 11.51 84 ILE A CA 1
ATOM 620 C C . ILE A 1 105 ? -10.388 -5.032 40.704 1.00 11.78 84 ILE A C 1
ATOM 621 O O . ILE A 1 105 ? -10.931 -5.848 39.905 1.00 14.02 84 ILE A O 1
ATOM 626 N N . LYS A 1 106 ? -10.959 -4.691 41.877 1.00 12.88 85 LYS A N 1
ATOM 627 C CA A LYS A 1 106 ? -12.245 -5.283 42.187 0.50 13.09 85 LYS A CA 1
ATOM 628 C CA B LYS A 1 106 ? -12.315 -5.134 42.278 0.50 12.66 85 LYS A CA 1
ATOM 629 C C . LYS A 1 106 ? -13.324 -4.768 41.251 1.00 13.37 85 LYS A C 1
ATOM 630 O O . LYS A 1 106 ? -14.391 -5.394 41.181 1.00 14.60 85 LYS A O 1
ATOM 641 N N . ASP A 1 107 ? -13.074 -3.669 40.541 1.00 12.38 86 ASP A N 1
ATOM 642 C CA . ASP A 1 107 ? -14.023 -3.107 39.607 1.00 12.03 86 ASP A CA 1
ATOM 643 C C . ASP A 1 107 ? -14.027 -3.851 38.265 1.00 10.83 86 ASP A C 1
ATOM 644 O O . ASP A 1 107 ? -14.804 -3.470 37.391 1.00 13.05 86 ASP A O 1
ATOM 649 N N . PHE A 1 108 ? -13.205 -4.864 38.091 1.00 11.74 87 PHE A N 1
ATOM 650 C CA . PHE A 1 108 ? -13.088 -5.533 36.787 1.00 12.18 87 PHE A CA 1
ATOM 651 C C . PHE A 1 108 ? -14.429 -6.072 36.297 1.00 12.10 87 PHE A C 1
ATOM 652 O O . PHE A 1 108 ? -14.780 -5.891 35.123 1.00 11.90 87 PHE A O 1
ATOM 660 N N . GLY A 1 109 ? -15.177 -6.783 37.109 1.00 12.06 88 GLY A N 1
ATOM 661 C CA . GLY A 1 109 ? -16.407 -7.405 36.638 1.00 13.52 88 GLY A CA 1
ATOM 662 C C . GLY A 1 109 ? -17.421 -6.399 36.179 1.00 11.93 88 GLY A C 1
ATOM 663 O O . GLY A 1 109 ? -18.008 -6.579 35.101 1.00 11.83 88 GLY A O 1
ATOM 664 N N . VAL A 1 110 ? -17.679 -5.367 36.956 1.00 10.55 89 VAL A N 1
ATOM 665 C CA . VAL A 1 110 ? -18.637 -4.343 36.617 1.00 10.94 89 VAL A CA 1
ATOM 666 C C . VAL A 1 110 ? -18.182 -3.644 35.339 1.00 9.27 89 VAL A C 1
ATOM 667 O O . VAL A 1 110 ? -18.953 -3.373 34.434 1.00 9.98 89 VAL A O 1
ATOM 671 N N . PHE A 1 111 ? -16.902 -3.265 35.331 1.00 10.07 90 PHE A N 1
ATOM 672 C CA . PHE A 1 111 ? -16.383 -2.618 34.151 1.00 9.73 90 PHE A CA 1
ATOM 673 C C . PHE A 1 111 ? -16.554 -3.423 32.915 1.00 8.56 90 PHE A C 1
ATOM 674 O O . PHE A 1 111 ? -17.014 -2.986 31.857 1.00 9.28 90 PHE A O 1
ATOM 682 N N . ASN A 1 112 ? -16.253 -4.724 33.034 1.00 9.90 91 ASN A N 1
ATOM 683 C CA A ASN A 1 112 ? -16.275 -5.548 31.902 0.50 9.72 91 ASN A CA 1
ATOM 684 C CA B ASN A 1 112 ? -16.370 -5.653 31.892 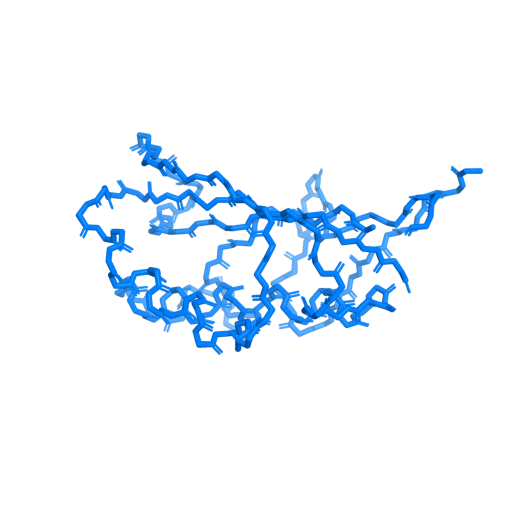0.50 11.07 91 ASN A CA 1
ATOM 685 C C . ASN A 1 112 ? -17.721 -5.641 31.321 1.00 10.29 91 ASN A C 1
ATOM 686 O O . ASN A 1 112 ? -17.908 -5.682 30.107 1.00 10.90 91 ASN A O 1
ATOM 695 N N . GLY A 1 113 ? -18.745 -5.716 32.190 1.00 10.71 92 GLY A N 1
ATOM 696 C CA . GLY A 1 113 ? -20.067 -5.714 31.690 1.00 10.74 92 GLY A CA 1
ATOM 697 C C . GLY A 1 113 ? -20.472 -4.498 30.879 1.00 9.14 92 GLY A C 1
ATOM 698 O O . GLY A 1 113 ? -21.159 -4.555 29.875 1.00 9.20 92 GLY A O 1
ATOM 699 N N . ILE A 1 114 ? -20.025 -3.355 31.371 1.00 9.24 93 ILE A N 1
ATOM 700 C CA . ILE A 1 114 ? -20.337 -2.088 30.716 1.00 8.61 93 ILE A CA 1
ATOM 701 C C . ILE A 1 114 ? -19.583 -1.965 29.341 1.00 7.46 93 ILE A C 1
ATOM 702 O O . ILE A 1 114 ? -20.118 -1.560 28.328 1.00 7.71 93 ILE A O 1
ATOM 707 N N . TYR A 1 115 ? -18.322 -2.403 29.350 1.00 7.91 94 TYR A N 1
ATOM 708 C CA . TYR A 1 115 ? -17.507 -2.498 28.150 1.00 6.91 94 TYR A CA 1
ATOM 709 C C . TYR A 1 115 ? -18.144 -3.382 27.127 1.00 7.93 94 TYR A C 1
ATOM 710 O O . TYR A 1 115 ? -18.281 -3.022 25.909 1.00 7.56 94 TYR A O 1
ATOM 719 N N . ALA A 1 116 ? -18.605 -4.566 27.539 1.00 7.84 95 ALA A N 1
ATOM 720 C CA . ALA A 1 116 ? -19.200 -5.498 26.658 1.00 9.84 95 ALA A CA 1
ATOM 721 C C . ALA A 1 116 ? -20.489 -4.960 26.029 1.00 9.79 95 ALA A C 1
ATOM 722 O O . ALA A 1 116 ? -20.741 -5.123 24.846 1.00 10.55 95 ALA A O 1
ATOM 724 N N . GLU A 1 117 ? -21.326 -4.279 26.826 1.00 9.76 96 GLU A N 1
ATOM 725 C CA A GLU A 1 117 ? -22.567 -3.639 26.346 0.50 10.89 96 GLU A CA 1
ATOM 726 C CA B GLU A 1 117 ? -22.486 -3.795 26.344 0.50 10.12 96 GLU A CA 1
ATOM 727 C C . GLU A 1 117 ? -22.210 -2.687 25.287 1.00 9.22 96 GLU A C 1
ATOM 728 O O . GLU A 1 117 ? -22.867 -2.582 24.270 1.00 10.44 96 GLU A O 1
ATOM 739 N N . ALA A 1 118 ? -21.159 -1.868 25.528 1.00 8.34 97 ALA A N 1
ATOM 740 C CA . ALA A 1 118 ? -20.769 -0.821 24.612 1.00 8.33 97 ALA A CA 1
ATOM 741 C C . ALA A 1 118 ? -20.355 -1.363 23.237 1.00 7.62 97 ALA A C 1
ATOM 742 O O . ALA A 1 118 ? -20.654 -0.809 22.209 1.00 8.42 97 ALA A O 1
ATOM 744 N N . PHE A 1 119 ? -19.638 -2.483 23.247 1.00 6.78 98 PHE A N 1
ATOM 745 C CA . PHE A 1 119 ? -19.149 -3.095 21.986 1.00 7.05 98 PHE A CA 1
ATOM 746 C C . PHE A 1 119 ? -20.096 -4.080 21.388 1.00 7.32 98 PHE A C 1
ATOM 747 O O . PHE A 1 119 ? -19.941 -4.430 20.212 1.00 8.13 98 PHE A O 1
ATOM 755 N N . GLY A 1 120 ? -21.114 -4.495 22.095 1.00 8.94 99 GLY A N 1
ATOM 756 C CA . GLY A 1 120 ? -22.084 -5.473 21.516 1.00 9.37 99 GLY A CA 1
ATOM 757 C C . GLY A 1 120 ? -21.357 -6.730 21.182 1.00 9.95 99 GLY A C 1
ATOM 758 O O . GLY A 1 120 ? -20.631 -7.278 21.989 1.00 13.79 99 GLY A O 1
ATOM 759 N N . ASN A 1 121 ? -21.551 -7.268 20.003 1.00 8.03 100 ASN A N 1
ATOM 760 C CA . ASN A 1 121 ? -20.876 -8.493 19.601 1.00 8.45 100 ASN A CA 1
ATOM 761 C C . ASN A 1 121 ? -19.472 -8.279 19.085 1.00 8.52 100 ASN A C 1
ATOM 762 O O . ASN A 1 121 ? -18.779 -9.269 18.790 1.00 10.66 100 ASN A O 1
ATOM 767 N N . HIS A 1 122 ? -18.985 -7.069 18.980 1.00 7.76 101 HIS A N 1
ATOM 768 C CA . HIS A 1 122 ? -17.598 -6.849 18.528 1.00 6.86 101 HIS A CA 1
ATOM 769 C C . HIS A 1 122 ? -16.645 -7.095 19.691 1.00 6.41 101 HIS A C 1
ATOM 770 O O . HIS A 1 122 ? -16.868 -6.657 20.792 1.00 7.34 101 HIS A O 1
ATOM 777 N N . LYS A 1 123 ? -15.545 -7.786 19.381 1.00 6.90 102 LYS A N 1
ATOM 778 C CA . LYS A 1 123 ? -14.618 -8.293 20.390 1.00 7.13 102 LYS A CA 1
ATOM 779 C C . LYS A 1 123 ? -13.176 -7.930 20.046 1.00 6.39 102 LYS A C 1
ATOM 780 O O . LYS A 1 123 ? -12.409 -8.735 19.544 1.00 6.76 102 LYS A O 1
ATOM 786 N N . PRO A 1 124 ? -12.746 -6.720 20.360 1.00 5.89 103 PRO A N 1
ATOM 787 C CA . PRO A 1 124 ? -11.350 -6.309 20.161 1.00 5.82 103 PRO A CA 1
ATOM 788 C C . PRO A 1 124 ? -10.379 -7.219 20.915 1.00 5.84 103 PRO A C 1
ATOM 789 O O . PRO A 1 124 ? -10.768 -7.813 21.952 1.00 5.58 103 PRO A O 1
ATOM 793 N N . ALA A 1 125 ? -9.150 -7.216 20.520 1.00 4.82 104 ALA A N 1
ATOM 794 C CA . ALA A 1 125 ? -8.115 -7.654 21.401 1.00 5.32 104 ALA A CA 1
ATOM 795 C C . ALA A 1 125 ? -8.080 -6.737 22.599 1.00 4.97 104 ALA A C 1
ATOM 796 O O . ALA A 1 125 ? -8.473 -5.570 22.511 1.00 5.58 104 ALA A O 1
ATOM 798 N N . ARG A 1 126 ? -7.551 -7.178 23.734 1.00 5.16 105 ARG A N 1
ATOM 799 C CA . ARG A 1 126 ? -7.651 -6.429 24.983 1.00 5.29 105 ARG A CA 1
ATOM 800 C C . ARG A 1 126 ? -6.554 -6.778 25.956 1.00 5.23 105 ARG A C 1
ATOM 801 O O . ARG A 1 126 ? -6.118 -7.921 26.044 1.00 6.45 105 ARG A O 1
ATOM 809 N N . ALA A 1 127 ? -6.117 -5.765 26.706 1.00 5.87 106 ALA A N 1
ATOM 810 C CA . ALA A 1 127 ? -5.353 -5.959 27.919 1.00 5.90 106 ALA A CA 1
ATOM 811 C C . ALA A 1 127 ? -5.909 -5.095 28.991 1.00 5.71 106 ALA A C 1
ATOM 812 O O . ALA A 1 127 ? -6.295 -3.959 28.747 1.00 7.10 106 ALA A O 1
ATOM 814 N N . CYS A 1 128 ? -5.961 -5.614 30.194 1.00 7.11 107 CYS A N 1
ATOM 815 C CA . CYS A 1 128 ? -6.540 -4.920 31.348 1.00 7.57 107 CYS A CA 1
ATOM 816 C C . CYS A 1 128 ? -5.623 -5.063 32.556 1.00 7.54 107 CYS A C 1
ATOM 817 O O . CYS A 1 128 ? -4.931 -6.043 32.754 1.00 8.35 107 CYS A O 1
ATOM 820 N N . PHE A 1 129 ? -5.643 -4.040 33.394 1.00 7.81 108 PHE A N 1
ATOM 821 C CA . PHE A 1 129 ? -4.879 -4.069 34.636 1.00 8.75 108 PHE A CA 1
ATOM 822 C C . PHE A 1 129 ? -5.387 -2.995 35.542 1.00 7.94 108 PHE A C 1
ATOM 823 O O . PHE A 1 129 ? -6.056 -2.035 35.132 1.00 8.65 108 PHE A O 1
ATOM 831 N N . ALA A 1 130 ? -5.047 -3.142 36.838 1.00 8.75 109 ALA A N 1
ATOM 832 C CA . ALA A 1 130 ? -5.239 -2.052 37.808 1.00 9.48 109 ALA A CA 1
ATOM 833 C C . ALA A 1 130 ? -3.969 -1.239 37.896 1.00 7.88 109 ALA A C 1
ATOM 834 O O . ALA A 1 130 ? -2.893 -1.779 38.119 1.00 9.51 109 ALA A O 1
ATOM 836 N N . ALA A 1 131 ? -4.098 0.027 37.688 1.00 8.70 110 ALA A N 1
ATOM 837 C CA . ALA A 1 131 ? -2.994 1.023 37.897 1.00 9.87 110 ALA A CA 1
ATOM 838 C C . ALA A 1 131 ? -2.901 1.314 39.381 1.00 10.44 110 ALA A C 1
ATOM 839 O O . ALA A 1 131 ? -3.867 1.121 40.098 1.00 11.56 110 ALA A O 1
ATOM 841 N N . ALA A 1 132 ? -1.769 1.830 39.828 1.00 10.90 111 ALA A N 1
ATOM 842 C CA . ALA A 1 132 ? -1.695 2.404 41.203 1.00 12.19 111 ALA A CA 1
ATOM 843 C C . ALA A 1 132 ? -2.614 3.601 41.305 1.00 12.04 111 ALA A C 1
ATOM 844 O O . ALA A 1 132 ? -3.223 3.789 42.387 1.00 14.97 111 ALA A O 1
ATOM 846 N N . ALA A 1 133 ? -2.778 4.404 40.274 1.00 11.60 112 ALA A N 1
ATOM 847 C CA . ALA A 1 133 ? -3.616 5.556 40.252 1.00 10.94 112 ALA A CA 1
ATOM 848 C C . ALA A 1 133 ? -3.740 6.024 38.806 1.00 9.99 112 ALA A C 1
ATOM 849 O O . ALA A 1 133 ? -2.879 5.798 37.966 1.00 10.78 112 ALA A O 1
ATOM 851 N N . LEU A 1 134 ? -4.796 6.754 38.573 1.00 9.79 113 LEU A N 1
ATOM 852 C CA . LEU A 1 134 ? -5.060 7.330 37.218 1.00 9.71 113 LEU A CA 1
ATOM 853 C C . LEU A 1 134 ? -5.132 8.872 37.307 1.00 10.08 113 LEU A C 1
ATOM 854 O O . LEU A 1 134 ? -5.420 9.437 38.405 1.00 11.30 113 LEU A O 1
ATOM 859 N N . PRO A 1 135 ? -4.948 9.568 36.193 1.00 11.09 114 PRO A N 1
ATOM 860 C CA . PRO A 1 135 ? -5.081 11.035 36.208 1.00 12.19 114 PRO A CA 1
ATOM 861 C C . PRO A 1 135 ? -6.417 11.459 36.790 1.00 12.34 114 PRO A C 1
ATOM 862 O O . PRO A 1 135 ? -7.465 10.865 36.529 1.00 11.85 114 PRO A O 1
ATOM 866 N N . LYS A 1 136 ? -6.305 12.528 37.585 1.00 12.78 115 LYS A N 1
ATOM 867 C CA . LYS A 1 136 ? -7.514 13.239 38.078 1.00 14.07 115 LYS A CA 1
ATOM 868 C C . LYS A 1 136 ? -8.341 12.402 39.038 1.00 14.00 115 LYS A C 1
ATOM 869 O O . LYS A 1 136 ? -9.494 12.715 39.316 1.00 15.36 115 LYS A O 1
ATOM 875 N N . GLY A 1 137 ? -7.760 11.340 39.537 1.00 12.01 116 GLY A N 1
ATOM 876 C CA . GLY A 1 137 ? -8.462 10.471 40.394 1.00 12.34 116 GLY A CA 1
ATOM 877 C C . GLY A 1 137 ? -9.486 9.604 39.704 1.00 12.11 116 GLY A C 1
ATOM 878 O O . GLY A 1 137 ? -10.369 9.020 40.328 1.00 12.81 116 GLY A O 1
ATOM 879 N N . ALA A 1 138 ? -9.396 9.464 38.384 1.00 10.71 117 ALA A N 1
ATOM 880 C CA . ALA A 1 138 ? -10.379 8.633 37.661 1.00 11.07 117 ALA A CA 1
ATOM 881 C C . ALA A 1 138 ? -10.381 7.227 38.140 1.00 10.14 117 ALA A C 1
ATOM 882 O O . ALA A 1 138 ? -9.329 6.657 38.531 1.00 11.34 117 ALA A O 1
ATOM 884 N N . LEU A 1 139 ? -11.513 6.576 38.026 1.00 10.79 118 LEU A N 1
ATOM 885 C CA . LEU A 1 139 ? -11.612 5.200 38.393 1.00 10.56 118 LEU A CA 1
ATOM 886 C C . LEU A 1 139 ? -11.297 4.198 37.274 1.00 9.28 118 LEU A C 1
ATOM 887 O O . LEU A 1 139 ? -11.114 3.024 37.493 1.00 9.48 118 LEU A O 1
A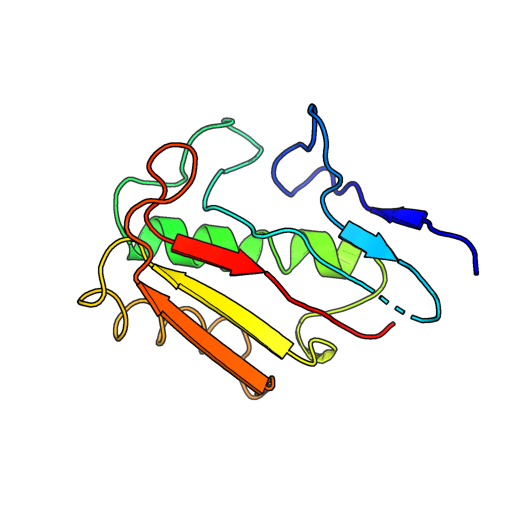TOM 892 N N . VAL A 1 140 ? -11.310 4.686 36.033 1.00 8.07 119 VAL A N 1
ATOM 893 C CA . VAL A 1 140 ? -11.194 3.864 34.820 1.00 7.47 119 VAL A CA 1
ATOM 894 C C . VAL A 1 140 ? -10.723 4.749 33.696 1.00 7.82 119 VAL A C 1
ATOM 895 O O . VAL A 1 140 ? -11.144 5.891 33.591 1.00 8.13 119 VAL A O 1
ATOM 899 N N . GLU A 1 141 ? -9.860 4.191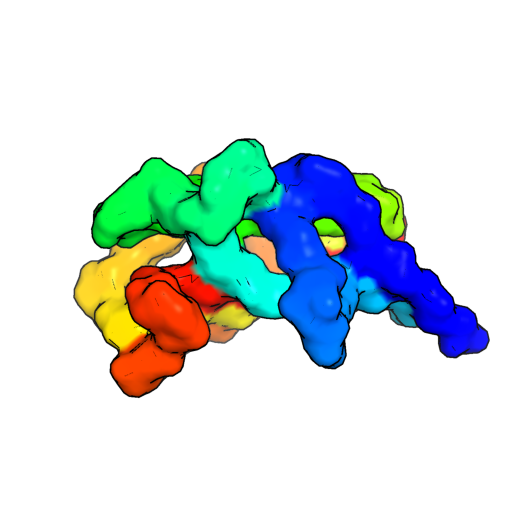 32.845 1.00 7.56 120 GLU A N 1
ATOM 900 C CA . GLU A 1 141 ? -9.335 4.829 31.680 1.00 6.89 120 GLU A CA 1
ATOM 901 C C . GLU A 1 141 ? -9.266 3.794 30.592 1.00 6.35 120 GLU A C 1
ATOM 902 O O . GLU A 1 141 ? -8.771 2.697 30.848 1.00 7.19 120 GLU A O 1
ATOM 908 N N . VAL A 1 142 ? -9.691 4.086 29.360 1.00 6.17 121 VAL A N 1
ATOM 909 C CA . VAL A 1 142 ? -9.652 3.112 28.249 1.00 5.47 121 VAL A CA 1
ATOM 910 C C . VAL A 1 142 ? -9.090 3.804 27.018 1.00 5.69 121 VAL A C 1
ATOM 911 O O . VAL A 1 142 ? -9.603 4.836 26.606 1.00 5.90 121 VAL A O 1
ATOM 915 N N . GLU A 1 143 ? -8.024 3.253 26.501 1.00 5.85 122 GLU A N 1
ATOM 916 C CA . GLU A 1 143 ? -7.458 3.668 25.199 1.00 5.43 122 GLU A CA 1
ATOM 917 C C . GLU A 1 143 ? -7.716 2.606 24.163 1.00 4.99 122 GLU A C 1
ATOM 918 O O . GLU A 1 143 ? -8.070 1.452 24.480 1.00 5.36 122 GLU A O 1
ATOM 924 N N . CYS A 1 144 ? -7.551 2.929 22.892 1.00 4.66 123 CYS A N 1
ATOM 925 C CA . CYS A 1 144 ? -7.711 1.920 21.823 1.00 4.91 123 CYS A CA 1
ATOM 926 C C . CYS A 1 144 ? -7.012 2.309 20.553 1.00 4.65 123 CYS A C 1
ATOM 927 O O . CYS A 1 144 ? -6.616 3.460 20.374 1.00 5.60 123 CYS A O 1
ATOM 930 N N . ILE A 1 145 ? -6.901 1.324 19.668 1.00 4.86 124 ILE A N 1
ATOM 931 C CA A ILE A 1 145 ? -6.508 1.544 18.305 0.50 5.04 124 ILE A CA 1
ATOM 932 C CA B ILE A 1 145 ? -6.456 1.466 18.328 0.50 4.51 124 ILE A CA 1
ATOM 933 C C . ILE A 1 145 ? -7.569 0.961 17.423 1.00 4.47 124 ILE A C 1
ATOM 934 O O . ILE A 1 145 ? -8.146 -0.097 17.699 1.00 5.15 124 ILE A O 1
ATOM 943 N N . ALA A 1 146 ? -7.881 1.664 16.348 1.00 5.33 125 ALA A N 1
ATOM 944 C CA . ALA A 1 146 ? -8.927 1.302 15.418 1.00 4.91 125 ALA A CA 1
ATOM 945 C C . ALA A 1 146 ? -8.457 1.482 14.020 1.00 5.24 125 ALA A C 1
ATOM 946 O O . ALA A 1 146 ? -7.445 2.138 13.716 1.00 5.91 125 ALA A O 1
ATOM 948 N N . THR A 1 147 ? -9.197 0.916 13.045 1.00 6.46 126 THR A N 1
ATOM 949 C CA . THR A 1 147 ? -8.997 1.172 11.647 1.00 6.59 126 THR A CA 1
ATOM 950 C C . THR A 1 147 ? -10.023 2.163 11.148 1.00 6.41 126 THR A C 1
ATOM 951 O O . THR A 1 147 ? -11.127 2.245 11.602 1.00 7.17 126 THR A O 1
ATOM 955 N N . LEU A 1 148 ? -9.628 2.887 10.119 1.00 7.35 127 LEU A N 1
ATOM 956 C CA . LEU A 1 148 ? -10.564 3.561 9.229 1.00 8.97 127 LEU A CA 1
ATOM 957 C C . LEU A 1 148 ? -11.348 2.555 8.423 1.00 9.88 127 LEU A C 1
ATOM 958 O O . LEU A 1 148 ? -12.415 2.963 7.855 1.00 11.83 127 LEU A O 1
#

CATH classification: 3.30.1330.40

B-factor: mean 12.23, std 7.4, range [4.4, 48.41]